Protein AF-W2TXC4-F1 (afdb_monomer)

InterPro domains:
  IPR002223 Pancreatic trypsin inhibitor Kunitz domain [PF00014] (26-77)
  IPR002223 Pancreatic trypsin inhibitor Kunitz domain [PR00759] (24-38)
  IPR002223 Pancreatic trypsin inhibitor Kunitz domain [PR00759] (52-62)
  IPR002223 Pancreatic trypsin inhibitor Kunitz domain [PR00759] (62-77)
  IPR002223 Pancreatic trypsin inhibitor Kunitz domain [PS50279] (27-77)
  IPR002223 Pancreatic trypsin inhibitor Kunitz domain [SM00131] (25-78)
  IPR020901 Proteinase inhibitor I2, Kunitz, conserved site [PS00280] (55-73)
  IPR036880 Pancreatic trypsin inhibitor Kunitz domain superfamily [G3DSA:4.10.410.10] (22-81)
  IPR036880 Pancreatic trypsin inhibitor Kunitz domain superfamily [SSF57362] (23-78)

Organism: Necator americanus (NCBI:txid51031)

Sequence (107 aa):
MKFLLFLLLGLFAGASGQGYDRSGDICNMKEDEGPCKSLQTRWRWDFNEGNCVKFNYGGCGGNKNNFETEEKCLERCTFAVTELKKGCQELLRRRFDLVQKQEKNGN

Mean predicted aligned error: 12.5 Å

pLDDT: mean 83.63, std 16.64, range [45.19, 98.62]

Solvent-accessible surface area (backbone atoms only — not comparable to full-atom values): 6345 Å² total; per-residue (Å²): 141,77,73,76,70,68,73,77,64,88,74,78,91,68,82,69,80,74,78,72,74,49,41,56,67,38,39,70,39,71,84,49,36,40,88,40,86,46,88,37,80,28,17,24,50,36,80,91,78,69,43,62,41,79,45,70,27,12,80,40,83,48,62,76,32,59,23,86,39,58,65,63,30,42,64,49,40,51,52,35,52,51,56,52,49,53,53,51,52,50,52,52,50,53,52,51,53,51,53,57,49,49,64,66,70,70,112

Radius of gyration: 22.53 Å; Cα contacts (8 Å, |Δi|>4): 123; chains: 1; bounding box: 50×46×55 Å

Foldseek 3Di:
DPVVVVVPPPPDPPPPPPPVPQLVNLLPDDWDQDDAQDFQWWWFHDPVVRAIDIDGHRPDDIGNRTHNDRVVRCVSNVVSVVVVVVVVVVVVVVVVVVVVVCVVVVD

Secondary structure (DSSP, 8-state):
--STTTTSS-------------HHHHHTSPP---S----EEEEEEETTTTEEEEEEE-SSS--SS-BSSHHHHHHHHHHHHHHHHHHHHHHHHHHHHHHHHHHHH--

Nearest PDB structures (foldseek):
  6har-assembly1_E  TM=9.757E-01  e=3.607E-07  Homo sapiens
  1zr0-assembly2_D  TM=9.977E-01  e=1.906E-06  Homo sapiens
  2ody-assembly2_F  TM=9.968E-01  e=3.181E-06  Rhipicephalus microplus
  4u32-assembly1_X  TM=9.827E-01  e=2.799E-06  Homo sapiens
  5ezd-assembly2_B  TM=9.240E-01  e=1.301E-05  Homo sapiens

Structure (mmCIF, N/CA/C/O backbone):
data_AF-W2TXC4-F1
#
_entry.id   AF-W2TXC4-F1
#
loop_
_atom_site.group_PDB
_atom_site.id
_atom_site.type_symbol
_atom_site.label_atom_id
_atom_site.label_alt_id
_atom_site.label_comp_id
_atom_site.label_asym_id
_atom_site.label_entity_id
_atom_site.label_seq_id
_atom_site.pdbx_PDB_ins_code
_atom_site.Cartn_x
_atom_site.Cartn_y
_atom_site.Cartn_z
_atom_site.occupancy
_atom_site.B_iso_or_equiv
_atom_site.auth_seq_id
_atom_site.auth_comp_id
_atom_site.auth_asym_id
_atom_site.auth_atom_id
_atom_site.pdbx_PDB_model_num
ATOM 1 N N . MET A 1 1 ? -30.538 34.390 -3.404 1.00 59.31 1 MET A N 1
ATOM 2 C CA . MET A 1 1 ? -30.656 34.759 -4.839 1.00 59.31 1 MET A CA 1
ATOM 3 C C . MET A 1 1 ? -29.403 34.429 -5.671 1.00 59.31 1 MET A C 1
ATOM 5 O O . MET A 1 1 ? -29.195 35.028 -6.714 1.00 59.31 1 MET A O 1
ATOM 9 N N . LYS A 1 2 ? -28.587 33.443 -5.261 1.00 54.62 2 LYS A N 1
ATOM 10 C CA . LYS A 1 2 ? -27.383 33.000 -5.998 1.00 54.62 2 LYS A CA 1
ATOM 11 C C . LYS A 1 2 ? -27.423 31.514 -6.392 1.00 54.62 2 LYS A C 1
ATOM 13 O O . LYS A 1 2 ? -26.459 30.997 -6.930 1.00 54.62 2 LYS A O 1
ATOM 18 N N . PHE A 1 3 ? -28.561 30.854 -6.154 1.00 55.28 3 PHE A N 1
ATOM 19 C CA . PHE A 1 3 ? -28.811 29.454 -6.517 1.00 55.28 3 PHE A CA 1
ATOM 20 C C . PHE A 1 3 ? -29.481 29.291 -7.893 1.00 55.28 3 PHE A C 1
ATOM 22 O O . PHE A 1 3 ? -29.393 28.220 -8.477 1.00 55.28 3 PHE A O 1
ATOM 29 N N . LEU A 1 4 ? -30.091 30.347 -8.452 1.00 53.78 4 LEU A N 1
ATOM 30 C CA . LEU A 1 4 ? -30.761 30.280 -9.761 1.00 53.78 4 LEU A CA 1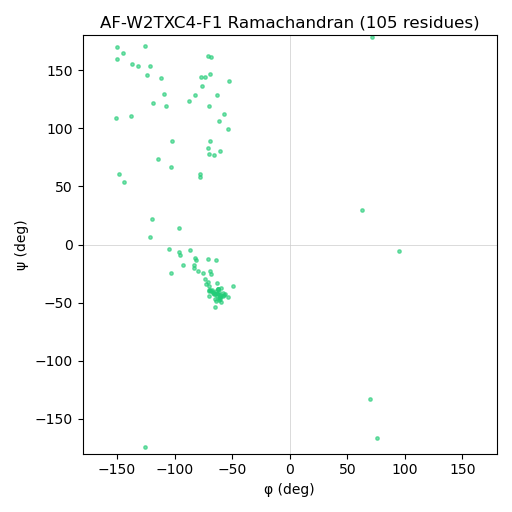
ATOM 31 C C . LEU A 1 4 ? -29.805 30.401 -10.961 1.00 53.78 4 LEU A C 1
ATOM 33 O O . LEU A 1 4 ? -30.200 30.099 -12.080 1.00 53.78 4 LEU A O 1
ATOM 37 N N . LEU A 1 5 ? -28.553 30.823 -10.746 1.00 53.97 5 LEU A N 1
ATOM 38 C CA . LEU A 1 5 ? -27.572 30.982 -11.828 1.00 53.97 5 LEU A CA 1
ATOM 39 C C . LEU A 1 5 ? -26.869 29.666 -12.205 1.00 53.97 5 LEU A C 1
ATOM 41 O O . LEU A 1 5 ? -26.303 29.564 -13.287 1.00 53.97 5 LEU A O 1
ATOM 45 N N . PHE A 1 6 ? -26.919 28.654 -11.334 1.00 56.56 6 PHE A N 1
ATOM 46 C CA . PHE A 1 6 ? -26.248 27.366 -11.547 1.00 56.56 6 PHE A CA 1
ATOM 47 C C . PHE A 1 6 ? -27.082 26.357 -12.356 1.00 56.56 6 PHE A C 1
ATOM 49 O O . PHE A 1 6 ? -26.577 25.295 -12.700 1.00 56.56 6 PHE A O 1
ATOM 56 N N . LEU A 1 7 ? -28.333 26.686 -12.700 1.00 57.12 7 LEU A N 1
ATOM 57 C CA . LEU A 1 7 ? -29.233 25.811 -13.466 1.00 57.12 7 LEU A CA 1
ATOM 58 C C . LEU A 1 7 ? -29.233 26.079 -14.984 1.00 57.12 7 LEU A C 1
ATOM 60 O O . LEU A 1 7 ? -29.808 25.295 -15.730 1.00 57.12 7 LEU A O 1
ATOM 64 N N . LEU A 1 8 ? -28.588 27.154 -15.459 1.00 63.06 8 LEU A N 1
ATOM 65 C CA . LEU A 1 8 ? -28.574 27.538 -16.884 1.00 63.06 8 LEU A CA 1
ATOM 66 C C . LEU A 1 8 ? -27.256 27.230 -17.615 1.00 63.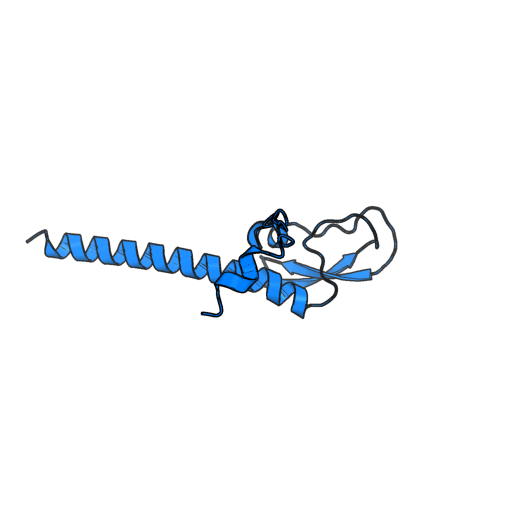06 8 LEU A C 1
ATOM 68 O O . LEU A 1 8 ? -27.180 27.388 -18.829 1.00 63.06 8 LEU A O 1
ATOM 72 N N . LEU A 1 9 ? -26.238 26.734 -16.910 1.00 64.00 9 LEU A N 1
ATOM 73 C CA . LEU A 1 9 ? -25.016 26.188 -17.507 1.00 64.00 9 LEU A CA 1
ATOM 74 C C . LEU A 1 9 ? -24.964 24.691 -17.203 1.00 64.00 9 LEU A C 1
ATOM 76 O O . LEU A 1 9 ? -24.238 24.231 -16.323 1.00 64.00 9 LEU A O 1
ATOM 80 N N . GLY A 1 10 ? -25.812 23.938 -17.902 1.00 61.34 10 GLY A N 1
ATOM 81 C CA . GLY A 1 10 ? -25.900 22.484 -17.814 1.00 61.34 10 GLY A CA 1
ATOM 82 C C . GLY A 1 10 ? -24.643 21.781 -18.325 1.00 61.34 10 GLY A C 1
ATOM 83 O O . GLY A 1 10 ? -24.658 21.229 -19.417 1.00 61.34 10 GLY A O 1
ATOM 84 N N . LEU A 1 11 ? -23.572 21.766 -17.529 1.00 65.56 11 LEU A N 1
ATOM 85 C CA . LEU A 1 11 ? -22.375 20.954 -17.766 1.00 65.56 11 LEU A CA 1
ATOM 86 C C . LEU A 1 11 ? -21.715 20.531 -16.450 1.00 65.56 11 LEU A C 1
ATOM 88 O O . LEU A 1 11 ? -20.556 20.831 -16.226 1.00 65.56 11 LEU A O 1
ATOM 92 N N . PHE A 1 12 ? -22.419 19.787 -15.599 1.00 59.75 12 PHE A N 1
ATOM 93 C CA . PHE A 1 12 ? -21.756 18.804 -14.729 1.00 59.75 12 PHE A CA 1
ATOM 94 C C . PHE A 1 12 ? -22.646 17.565 -14.560 1.00 59.75 12 PHE A C 1
ATOM 96 O O . PHE A 1 12 ? -22.919 17.112 -13.455 1.00 59.75 12 PHE A O 1
ATOM 103 N N . ALA A 1 13 ? -23.068 16.963 -15.678 1.00 56.06 13 ALA A N 1
ATOM 104 C CA . ALA A 1 13 ? -23.399 15.537 -15.705 1.00 56.06 13 ALA A CA 1
ATOM 105 C C . ALA A 1 13 ? -22.090 14.729 -15.754 1.00 56.06 13 ALA A C 1
ATOM 107 O O . ALA A 1 13 ? -21.792 14.026 -16.711 1.00 56.06 13 ALA A O 1
ATOM 108 N N . GLY A 1 14 ? -21.265 14.896 -14.723 1.00 53.75 14 GLY A N 1
ATOM 109 C CA . GLY A 1 14 ? -20.115 14.051 -14.450 1.00 53.75 14 GLY A CA 1
ATOM 110 C C . GLY A 1 14 ? -20.474 13.114 -13.313 1.00 53.75 14 GLY A C 1
ATOM 111 O O . GLY A 1 14 ? -19.916 13.235 -12.229 1.00 53.75 14 GLY A O 1
ATOM 112 N N . ALA A 1 15 ? -21.417 12.195 -13.533 1.00 53.72 15 ALA A N 1
ATOM 113 C CA . ALA A 1 15 ? -21.467 10.984 -12.726 1.00 53.72 15 ALA A CA 1
ATOM 114 C C . ALA A 1 15 ? -20.246 10.151 -13.132 1.00 53.72 15 ALA A C 1
ATOM 116 O O . ALA A 1 15 ? -20.335 9.241 -13.955 1.00 53.72 15 ALA A O 1
ATOM 117 N N . SER A 1 16 ? -19.069 10.525 -12.626 1.00 53.12 16 SER A N 1
ATOM 118 C CA . SER A 1 16 ? -17.922 9.636 -12.635 1.00 53.12 16 SER A CA 1
ATOM 119 C C . SER A 1 16 ? -18.370 8.386 -11.891 1.00 53.12 16 SER A C 1
ATOM 121 O O . SER A 1 16 ? -18.696 8.437 -10.706 1.00 53.12 16 SER A O 1
ATOM 123 N N . GLY A 1 17 ? -18.482 7.277 -12.623 1.00 50.44 17 GLY A N 1
ATOM 124 C CA . GLY A 1 17 ? -18.716 5.968 -12.043 1.00 50.44 17 GLY A CA 1
ATOM 125 C C . GLY A 1 17 ? -17.640 5.731 -10.998 1.00 50.44 17 GLY A C 1
ATOM 126 O O . GLY A 1 17 ? -16.503 5.403 -11.329 1.00 50.44 17 GLY A O 1
ATOM 127 N N . GLN A 1 18 ? -17.985 5.946 -9.731 1.00 45.19 18 GLN A N 1
ATOM 128 C CA . GLN A 1 18 ? -17.161 5.512 -8.627 1.00 45.19 18 GLN A CA 1
ATOM 129 C C . GLN A 1 18 ? -17.256 3.990 -8.629 1.00 45.19 18 GLN A C 1
ATOM 131 O O . GLN A 1 18 ? -18.115 3.397 -7.980 1.00 45.19 18 GLN A O 1
ATOM 136 N N . GLY A 1 19 ? -16.363 3.346 -9.380 1.00 48.62 19 GLY A N 1
ATOM 137 C CA . GLY A 1 19 ? -15.864 2.034 -9.005 1.00 48.62 19 GLY A CA 1
ATOM 138 C C . GLY A 1 19 ? -15.181 2.213 -7.658 1.00 48.62 19 GLY A C 1
ATOM 139 O O . GLY A 1 19 ? -13.976 2.444 -7.599 1.00 48.62 19 GLY A O 1
ATOM 140 N N . TYR A 1 20 ? -15.982 2.240 -6.593 1.00 52.16 20 TYR A N 1
ATOM 141 C CA . TYR A 1 20 ? -15.527 2.403 -5.225 1.00 52.16 20 TYR A CA 1
ATOM 142 C C . TYR A 1 20 ? -14.818 1.110 -4.852 1.00 52.16 20 TYR A C 1
ATOM 144 O O . TYR A 1 20 ? -15.410 0.178 -4.313 1.00 52.16 20 TYR A O 1
ATOM 152 N N . ASP A 1 21 ? -13.551 1.021 -5.238 1.00 59.81 21 ASP A N 1
ATOM 153 C CA . ASP A 1 21 ? -12.678 -0.037 -4.785 1.00 59.81 21 ASP A CA 1
ATOM 154 C C . ASP A 1 21 ? -12.600 0.108 -3.268 1.00 59.81 21 ASP A C 1
ATOM 156 O O . ASP A 1 21 ? -12.055 1.091 -2.748 1.00 59.81 21 ASP A O 1
ATOM 160 N N . ARG A 1 22 ? -13.262 -0.785 -2.534 1.00 67.81 22 ARG A N 1
ATOM 161 C CA . ARG A 1 22 ? -13.263 -0.716 -1.074 1.00 67.81 22 ARG A CA 1
ATOM 162 C C . ARG A 1 22 ? -11.818 -0.910 -0.650 1.00 67.81 22 ARG A C 1
ATOM 164 O O . ARG A 1 22 ? -11.183 -1.862 -1.084 1.00 67.81 22 ARG A O 1
ATOM 171 N N . SER A 1 23 ? -11.283 -0.022 0.187 1.00 65.25 23 SER A N 1
ATOM 172 C CA . SER A 1 23 ? -9.886 -0.120 0.636 1.00 65.25 23 SER A CA 1
ATOM 173 C C . SER A 1 23 ? -9.541 -1.520 1.147 1.00 65.25 23 SER A C 1
ATOM 175 O O . SER A 1 23 ? -8.457 -2.015 0.872 1.00 65.25 23 SER A O 1
ATOM 177 N N . GLY A 1 24 ? -10.493 -2.189 1.808 1.00 71.12 24 GLY A N 1
ATOM 178 C CA . GLY A 1 24 ? -10.342 -3.581 2.225 1.00 71.12 24 GLY A CA 1
ATOM 179 C C . GLY A 1 24 ? -10.017 -4.535 1.074 1.00 71.12 24 GLY A C 1
ATOM 180 O O . GLY A 1 24 ? -9.122 -5.356 1.221 1.00 71.12 24 GLY A O 1
ATOM 181 N N . ASP A 1 25 ? -10.666 -4.402 -0.082 1.00 84.50 25 ASP A N 1
ATOM 182 C CA . ASP A 1 25 ? -10.481 -5.314 -1.215 1.00 84.50 25 ASP A CA 1
ATOM 183 C C . ASP A 1 25 ? -9.089 -5.147 -1.854 1.00 84.50 25 ASP A C 1
ATOM 185 O O . ASP A 1 25 ? -8.448 -6.152 -2.151 1.00 84.50 25 ASP A O 1
ATOM 189 N N . ILE A 1 26 ? -8.571 -3.914 -1.981 1.00 93.00 26 ILE A N 1
ATOM 190 C CA . ILE A 1 26 ? -7.188 -3.668 -2.442 1.00 93.00 26 ILE A CA 1
ATOM 191 C C . ILE A 1 26 ? -6.181 -4.219 -1.445 1.00 93.00 26 ILE A C 1
ATOM 193 O O . ILE A 1 26 ? -5.284 -4.969 -1.813 1.00 93.00 26 ILE A O 1
ATOM 197 N N . CYS A 1 27 ? -6.305 -3.814 -0.184 1.00 93.50 27 CYS A N 1
ATOM 198 C CA . CYS A 1 27 ? -5.251 -4.050 0.790 1.00 93.50 27 CYS A CA 1
ATOM 199 C C . CYS A 1 27 ? -5.111 -5.540 1.114 1.00 93.50 27 CYS A C 1
ATOM 201 O O . CYS A 1 27 ? -4.005 -5.944 1.439 1.00 93.50 27 CYS A O 1
ATOM 203 N N . ASN A 1 28 ? -6.185 -6.335 0.942 1.00 91.06 28 ASN A N 1
ATOM 204 C CA . ASN A 1 28 ? -6.261 -7.804 1.069 1.00 91.06 28 ASN A CA 1
ATOM 205 C C . ASN A 1 28 ? -5.559 -8.606 -0.039 1.00 91.06 28 ASN A C 1
ATOM 207 O O . ASN A 1 28 ? -5.390 -9.818 0.116 1.00 91.06 28 ASN A O 1
ATOM 211 N N . MET A 1 29 ? -5.155 -7.982 -1.147 1.00 94.25 29 MET A N 1
ATOM 212 C CA . MET A 1 29 ? -4.485 -8.700 -2.235 1.00 94.25 29 MET A CA 1
ATOM 213 C C . MET A 1 29 ? -3.045 -9.062 -1.850 1.00 94.25 29 MET A C 1
ATOM 215 O O . MET A 1 29 ? -2.360 -8.297 -1.173 1.00 94.25 29 MET A O 1
ATOM 219 N N . LYS A 1 30 ? -2.565 -10.226 -2.297 1.00 95.81 30 LYS A N 1
ATOM 220 C CA . LYS A 1 30 ? -1.145 -10.606 -2.182 1.00 95.81 30 LYS A CA 1
ATOM 221 C C . LYS A 1 30 ? -0.270 -9.743 -3.090 1.00 95.81 30 LYS A C 1
ATOM 223 O O . LYS A 1 30 ? -0.782 -9.134 -4.022 1.00 95.81 30 LYS A O 1
ATOM 228 N N . GLU A 1 31 ? 1.035 -9.698 -2.839 1.00 96.94 31 GLU A N 1
ATOM 229 C CA . GLU A 1 31 ? 1.992 -9.162 -3.809 1.00 96.94 31 GLU A CA 1
ATOM 230 C C . GLU A 1 31 ? 1.821 -9.834 -5.174 1.00 96.94 31 GLU A C 1
ATOM 232 O O . GLU A 1 31 ? 1.614 -11.043 -5.270 1.00 96.94 31 GLU A O 1
ATOM 237 N N . ASP A 1 32 ? 1.946 -9.041 -6.232 1.00 98.25 32 ASP A N 1
ATOM 238 C CA . ASP A 1 32 ? 2.039 -9.545 -7.594 1.00 98.25 32 ASP A CA 1
ATOM 239 C C . ASP A 1 32 ? 3.117 -8.749 -8.331 1.00 98.25 32 ASP A C 1
ATOM 241 O O . ASP A 1 32 ? 2.970 -7.549 -8.587 1.00 98.25 32 ASP A O 1
ATOM 245 N N . GLU A 1 33 ? 4.231 -9.419 -8.625 1.00 98.38 33 GLU A N 1
ATOM 246 C CA . GLU A 1 33 ? 5.356 -8.823 -9.347 1.00 98.38 33 GLU A CA 1
ATOM 247 C C . GLU A 1 33 ? 4.994 -8.537 -10.813 1.00 98.38 33 GLU A C 1
ATOM 249 O O . GLU A 1 33 ? 5.603 -7.670 -11.439 1.00 98.38 33 GLU A O 1
ATOM 254 N N . GLY A 1 34 ? 3.989 -9.225 -11.359 1.00 98.06 34 GLY A N 1
ATOM 255 C CA . GLY A 1 34 ? 3.640 -9.177 -12.769 1.00 98.06 34 GLY A CA 1
ATOM 256 C C . GLY A 1 34 ? 4.656 -9.883 -13.685 1.00 98.06 34 GLY A C 1
ATOM 257 O O . GLY A 1 34 ? 5.665 -10.437 -13.242 1.00 98.06 34 GLY A O 1
ATOM 258 N N . PRO A 1 35 ? 4.393 -9.916 -15.004 1.00 98.12 35 PRO A N 1
ATOM 259 C CA . PRO A 1 35 ? 5.202 -10.691 -15.947 1.00 98.12 35 PRO A CA 1
ATOM 260 C C . PRO A 1 35 ? 6.512 -9.999 -16.357 1.00 98.12 35 PRO A C 1
ATOM 262 O O . PRO A 1 35 ? 7.448 -10.669 -16.802 1.00 98.12 35 PRO A O 1
ATOM 265 N N . CYS A 1 36 ? 6.588 -8.672 -16.236 1.00 98.50 36 CYS A N 1
ATOM 266 C CA . CYS A 1 36 ? 7.782 -7.910 -16.595 1.00 98.50 36 CYS A CA 1
ATOM 267 C C . CYS A 1 36 ? 8.940 -8.148 -15.607 1.00 98.50 36 CYS A C 1
ATOM 269 O O . CYS A 1 36 ? 8.747 -8.653 -14.506 1.00 98.50 36 CYS A O 1
ATOM 271 N N . LYS A 1 37 ? 10.172 -7.814 -16.020 1.00 97.56 37 LYS A N 1
ATOM 272 C CA . LYS A 1 37 ? 11.415 -8.114 -15.276 1.00 97.56 37 LYS A CA 1
ATOM 273 C C . LYS A 1 37 ? 12.218 -6.870 -14.880 1.00 97.56 37 LYS A C 1
ATOM 275 O O . LYS A 1 37 ? 13.422 -6.953 -14.660 1.00 97.56 37 LYS A O 1
ATOM 280 N N . SER A 1 38 ? 11.568 -5.710 -14.811 1.00 97.19 38 SER A N 1
ATOM 281 C CA . SER A 1 38 ? 12.159 -4.530 -14.173 1.00 97.19 38 SER A CA 1
ATOM 282 C C . SER A 1 38 ? 12.252 -4.770 -12.665 1.00 97.19 38 SER A C 1
ATOM 284 O O . SER A 1 38 ? 11.395 -5.440 -12.102 1.00 97.19 38 SER A O 1
ATOM 286 N N . LEU A 1 39 ? 13.271 -4.228 -12.001 1.00 96.75 39 LEU A N 1
ATOM 287 C CA . LEU A 1 39 ? 13.389 -4.301 -10.547 1.00 96.75 39 LEU A CA 1
ATOM 288 C C . LEU A 1 39 ? 12.966 -2.960 -9.946 1.00 96.75 39 LEU A C 1
ATOM 290 O O . LEU A 1 39 ? 13.788 -2.059 -9.784 1.00 96.75 39 LEU A O 1
ATOM 294 N N . GLN A 1 40 ? 11.671 -2.811 -9.663 1.00 98.25 40 GLN A N 1
ATOM 295 C CA . GLN A 1 40 ? 11.129 -1.605 -9.037 1.00 98.25 40 GLN A CA 1
ATOM 296 C C . GLN A 1 40 ? 10.742 -1.888 -7.590 1.00 98.25 40 GLN A C 1
ATOM 298 O O . GLN A 1 40 ? 9.853 -2.695 -7.332 1.00 98.25 40 GLN A O 1
ATOM 303 N N . THR A 1 41 ? 11.357 -1.182 -6.644 1.00 98.44 41 THR A N 1
ATOM 304 C CA . THR A 1 41 ? 10.929 -1.225 -5.243 1.00 98.44 41 THR A CA 1
ATOM 305 C C . THR A 1 41 ? 9.587 -0.514 -5.099 1.00 98.44 41 THR A C 1
ATOM 307 O O . THR A 1 41 ? 9.483 0.684 -5.370 1.00 98.44 41 THR A O 1
ATOM 310 N N . ARG A 1 42 ? 8.566 -1.245 -4.658 1.00 98.56 42 ARG A N 1
ATOM 311 C CA . ARG A 1 42 ? 7.219 -0.736 -4.369 1.00 98.56 42 ARG A CA 1
ATOM 312 C C . ARG A 1 42 ? 6.811 -1.107 -2.952 1.00 98.56 42 ARG A C 1
ATOM 314 O O . ARG A 1 42 ? 7.495 -1.881 -2.290 1.00 98.56 42 ARG A O 1
ATOM 321 N N . TRP A 1 43 ? 5.701 -0.548 -2.495 1.00 98.62 43 TRP A N 1
ATOM 322 C CA . TRP A 1 43 ? 5.116 -0.805 -1.186 1.00 98.62 43 TRP A CA 1
ATOM 323 C C . TRP A 1 43 ? 3.796 -1.550 -1.331 1.00 98.62 43 TRP A C 1
ATOM 325 O O . TRP A 1 43 ? 3.028 -1.274 -2.250 1.00 98.62 43 TRP A O 1
ATOM 335 N N . ARG A 1 44 ? 3.519 -2.470 -0.413 1.00 97.56 44 ARG A N 1
ATOM 336 C CA . ARG A 1 44 ? 2.239 -3.173 -0.294 1.00 97.56 44 ARG A CA 1
ATOM 337 C C . ARG A 1 44 ? 1.824 -3.263 1.164 1.00 97.56 44 ARG A C 1
ATOM 339 O O . ARG A 1 44 ? 2.683 -3.264 2.037 1.00 97.56 44 ARG A O 1
ATOM 346 N N . TRP A 1 45 ? 0.537 -3.397 1.435 1.00 96.88 45 TRP A N 1
ATOM 347 C CA . TRP A 1 45 ? 0.049 -3.703 2.774 1.00 96.88 45 TRP A CA 1
ATOM 348 C C . TRP A 1 45 ? 0.270 -5.183 3.110 1.00 96.88 45 TRP A C 1
ATOM 350 O O . TRP A 1 45 ? 0.011 -6.056 2.278 1.00 96.88 45 TRP A O 1
ATOM 360 N N . ASP A 1 46 ? 0.734 -5.465 4.325 1.00 95.31 46 ASP A N 1
ATOM 361 C CA . ASP A 1 46 ? 0.836 -6.804 4.900 1.00 95.31 46 ASP A CA 1
ATOM 362 C C . ASP A 1 46 ? -0.031 -6.900 6.163 1.00 95.31 46 ASP A C 1
ATOM 364 O O . ASP A 1 46 ? 0.163 -6.151 7.119 1.00 95.31 46 ASP A O 1
ATOM 368 N N . PHE A 1 47 ? -0.992 -7.828 6.198 1.00 88.81 47 PHE A N 1
ATOM 369 C CA . PHE A 1 47 ? -1.838 -8.018 7.388 1.00 88.81 47 PHE A CA 1
ATOM 370 C C . PHE A 1 47 ? -1.126 -8.69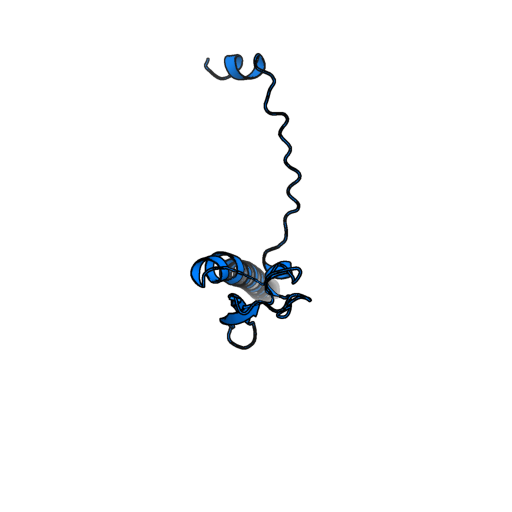1 8.544 1.00 88.81 47 PHE A C 1
ATOM 372 O O . PHE A 1 47 ? -1.515 -8.457 9.685 1.00 88.81 47 PHE A O 1
ATOM 379 N N . ASN A 1 48 ? -0.139 -9.539 8.261 1.00 90.25 48 ASN A N 1
ATOM 380 C CA . ASN A 1 48 ? 0.590 -10.242 9.306 1.00 90.25 48 ASN A CA 1
ATOM 381 C C . ASN A 1 48 ? 1.469 -9.255 10.071 1.00 90.25 48 ASN A C 1
ATOM 383 O O . ASN A 1 48 ? 1.549 -9.325 11.293 1.00 90.25 48 ASN A O 1
ATOM 387 N N . GLU A 1 49 ? 2.075 -8.308 9.354 1.00 92.25 49 GLU A N 1
ATOM 388 C CA . GLU A 1 49 ? 2.843 -7.224 9.973 1.00 92.25 49 GLU A CA 1
ATOM 389 C C . GLU A 1 49 ? 1.955 -6.059 10.428 1.00 92.25 49 GLU A C 1
ATOM 391 O O . GLU A 1 49 ? 2.355 -5.259 11.272 1.00 92.25 49 GLU A O 1
ATOM 396 N N . GLY A 1 50 ? 0.742 -5.952 9.880 1.00 91.12 50 GLY A N 1
ATOM 397 C CA . GLY A 1 50 ? -0.152 -4.823 10.117 1.00 91.12 50 GLY A CA 1
ATOM 398 C C . GLY A 1 50 ? 0.436 -3.501 9.622 1.00 91.12 50 GLY A C 1
ATOM 399 O O . GLY A 1 50 ? 0.158 -2.459 10.218 1.00 91.12 50 GLY A O 1
ATOM 400 N N . ASN A 1 51 ? 1.274 -3.550 8.583 1.00 95.12 51 ASN A N 1
ATOM 401 C CA . ASN A 1 51 ? 2.021 -2.404 8.082 1.00 95.12 51 ASN A CA 1
ATOM 402 C C . ASN A 1 51 ? 2.295 -2.505 6.571 1.00 95.12 51 ASN A C 1
ATOM 404 O O . ASN A 1 51 ? 2.067 -3.540 5.945 1.00 95.12 51 ASN A O 1
ATOM 408 N N . CYS A 1 52 ? 2.785 -1.417 5.980 1.00 97.38 52 CYS A N 1
ATOM 409 C CA . CYS A 1 52 ? 3.266 -1.398 4.607 1.00 97.38 52 CYS A CA 1
ATOM 410 C C . CYS A 1 52 ? 4.707 -1.907 4.520 1.00 97.38 52 CYS A C 1
ATOM 412 O O . CYS A 1 52 ? 5.593 -1.408 5.206 1.00 97.38 52 CYS A O 1
ATOM 414 N N . VAL A 1 53 ? 4.950 -2.865 3.629 1.00 98.25 53 VAL A N 1
ATOM 415 C CA . VAL A 1 53 ? 6.259 -3.491 3.411 1.00 98.25 53 VAL A CA 1
ATOM 416 C C . VAL A 1 53 ? 6.717 -3.308 1.972 1.00 98.25 53 VAL A C 1
ATOM 418 O O . VAL A 1 53 ? 5.903 -3.158 1.056 1.00 98.25 53 VAL A O 1
ATOM 421 N N . LYS A 1 54 ? 8.035 -3.324 1.758 1.00 98.50 54 LYS A N 1
ATOM 422 C CA . LYS A 1 54 ? 8.618 -3.251 0.414 1.00 98.50 54 LYS A CA 1
ATOM 423 C C . LYS A 1 54 ? 8.514 -4.596 -0.302 1.00 98.50 54 LYS A C 1
ATOM 425 O O . LYS A 1 54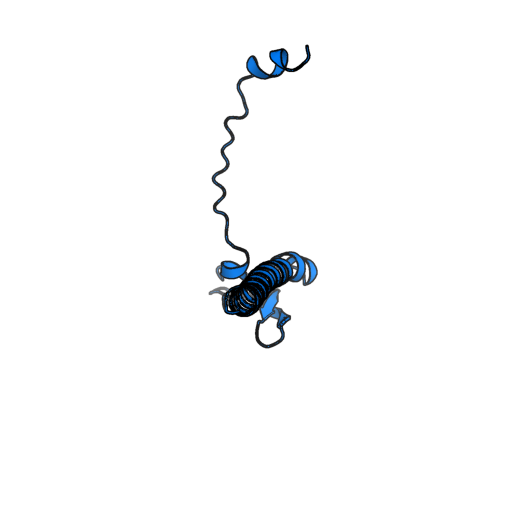 ? 8.718 -5.638 0.311 1.00 98.50 54 LYS A O 1
ATOM 430 N N . PHE A 1 55 ? 8.289 -4.562 -1.610 1.00 98.31 55 PHE A N 1
ATOM 431 C CA . PHE A 1 55 ? 8.395 -5.728 -2.486 1.00 98.31 55 PHE A CA 1
ATOM 432 C C . PHE A 1 55 ? 8.931 -5.334 -3.869 1.00 98.31 55 PHE A C 1
ATOM 434 O O . PHE A 1 55 ? 8.963 -4.150 -4.226 1.00 98.31 55 PHE A O 1
ATOM 441 N N . ASN A 1 56 ? 9.362 -6.332 -4.640 1.00 98.50 56 ASN A N 1
ATOM 442 C CA . ASN A 1 56 ? 9.851 -6.141 -6.000 1.00 98.50 56 ASN A CA 1
ATOM 443 C C . ASN A 1 56 ? 8.687 -6.190 -6.988 1.00 98.50 56 ASN A C 1
ATOM 445 O O . ASN A 1 56 ? 7.963 -7.175 -7.060 1.00 98.50 56 ASN A O 1
ATOM 449 N N . TYR A 1 57 ? 8.526 -5.140 -7.782 1.00 98.62 57 TYR A N 1
ATOM 450 C CA . TYR A 1 57 ? 7.555 -5.088 -8.862 1.00 98.62 57 TYR A CA 1
ATOM 451 C C . TYR A 1 57 ? 8.260 -5.128 -10.216 1.00 98.62 57 TYR A C 1
ATOM 453 O O . TYR A 1 57 ? 9.150 -4.320 -10.490 1.00 98.62 57 TYR A O 1
ATOM 461 N N . GLY A 1 58 ? 7.793 -6.028 -11.080 1.00 98.44 58 GLY A N 1
ATOM 462 C CA . GLY A 1 58 ? 8.299 -6.284 -12.424 1.00 98.44 58 GLY A CA 1
ATOM 463 C C . GLY A 1 58 ? 8.141 -5.117 -13.397 1.00 98.44 58 GLY A C 1
ATOM 464 O O . GLY A 1 58 ? 8.741 -5.125 -14.473 1.00 98.44 58 GLY A O 1
ATOM 465 N N . GLY A 1 59 ? 7.347 -4.102 -13.045 1.00 97.88 59 GLY A N 1
ATOM 466 C CA . GLY A 1 59 ? 7.153 -2.881 -13.830 1.00 97.88 59 GLY A CA 1
ATOM 467 C C . GLY A 1 59 ? 5.940 -2.894 -14.764 1.00 97.88 59 GLY A C 1
ATOM 468 O O . GLY A 1 59 ? 5.634 -1.862 -15.355 1.00 97.88 59 GLY A O 1
ATOM 469 N N . CYS A 1 60 ? 5.225 -4.014 -14.883 1.00 97.94 60 CYS A N 1
ATOM 470 C CA . CYS A 1 60 ? 3.948 -4.086 -15.595 1.00 97.94 60 CYS A CA 1
ATOM 471 C C . CYS A 1 60 ? 3.031 -5.165 -15.003 1.00 97.94 60 CYS A C 1
ATOM 473 O O . CYS A 1 60 ? 3.512 -6.104 -14.371 1.00 97.94 60 CYS A O 1
ATOM 475 N N . GLY A 1 61 ? 1.725 -5.065 -15.268 1.00 97.31 61 GLY A N 1
ATOM 476 C CA . GLY A 1 61 ? 0.731 -5.991 -14.724 1.00 97.31 61 GLY A CA 1
ATOM 477 C C . GLY A 1 61 ? 0.551 -5.795 -13.220 1.00 97.31 61 GLY A C 1
ATOM 478 O O . GLY A 1 61 ? 0.422 -4.662 -12.759 1.00 97.31 61 GLY A O 1
ATOM 479 N N . GLY A 1 62 ? 0.549 -6.895 -12.470 1.00 96.81 62 GLY A N 1
ATOM 480 C CA . GLY A 1 62 ? 0.361 -6.857 -11.028 1.00 96.81 62 GLY A CA 1
ATOM 481 C C . GLY A 1 62 ? -1.090 -6.606 -10.617 1.00 96.81 62 GLY A C 1
ATOM 482 O O . GLY A 1 62 ? -2.023 -6.642 -11.425 1.00 96.81 62 GLY A O 1
ATOM 483 N N . ASN A 1 63 ? -1.268 -6.283 -9.339 1.00 97.56 63 ASN A N 1
ATOM 484 C CA . ASN A 1 63 ? -2.548 -5.865 -8.780 1.00 97.56 63 ASN A CA 1
ATOM 485 C C . ASN A 1 63 ? -2.434 -4.512 -8.059 1.00 97.56 63 ASN A C 1
ATOM 487 O O . ASN A 1 63 ? -1.411 -3.830 -8.121 1.00 97.56 63 ASN A O 1
ATOM 491 N N . LYS A 1 64 ? -3.522 -4.093 -7.406 1.00 96.94 64 LYS A N 1
ATOM 492 C CA . LYS A 1 64 ? -3.637 -2.756 -6.817 1.00 96.94 64 LYS A CA 1
ATOM 493 C C . LYS A 1 64 ? -2.982 -2.605 -5.442 1.00 96.94 64 LYS A C 1
ATOM 495 O O . LYS A 1 64 ? -2.838 -1.469 -4.996 1.00 96.94 64 LYS A O 1
ATOM 500 N N . ASN A 1 65 ? -2.582 -3.688 -4.770 1.00 97.19 65 ASN A N 1
ATOM 501 C CA . ASN A 1 65 ? -1.781 -3.616 -3.543 1.00 97.19 65 ASN A CA 1
ATOM 502 C C . ASN A 1 65 ? -0.310 -3.325 -3.891 1.00 97.19 65 ASN A C 1
ATOM 504 O O . ASN A 1 65 ? 0.590 -4.124 -3.642 1.00 97.19 65 ASN A O 1
ATOM 508 N N . ASN A 1 66 ? -0.092 -2.200 -4.570 1.00 98.06 66 ASN A N 1
ATOM 509 C CA . ASN A 1 66 ? 1.179 -1.778 -5.137 1.00 98.06 66 ASN A CA 1
ATOM 510 C C . ASN A 1 66 ? 1.214 -0.249 -5.164 1.00 98.06 66 ASN A C 1
ATOM 512 O O . ASN A 1 66 ? 0.523 0.395 -5.955 1.00 98.06 66 ASN A O 1
ATOM 516 N N . PHE A 1 67 ? 2.031 0.329 -4.295 1.00 98.00 67 PHE A N 1
ATOM 517 C CA . PHE A 1 67 ? 2.129 1.763 -4.079 1.00 98.00 67 PHE A CA 1
ATOM 518 C C . PHE A 1 67 ? 3.568 2.233 -4.285 1.00 98.00 67 PHE A C 1
ATOM 520 O O . PHE A 1 67 ? 4.531 1.532 -3.979 1.00 98.00 67 PHE A O 1
ATOM 527 N N . GLU A 1 68 ? 3.730 3.444 -4.807 1.00 98.06 68 GLU A N 1
ATOM 528 C CA . GLU A 1 68 ? 5.054 4.037 -5.043 1.00 98.06 68 GLU A CA 1
ATOM 529 C C . GLU A 1 68 ? 5.765 4.416 -3.741 1.00 98.06 68 GLU A C 1
ATOM 531 O O . GLU A 1 68 ? 6.989 4.358 -3.660 1.00 98.06 68 GLU A O 1
ATOM 536 N N . THR A 1 69 ? 5.000 4.798 -2.720 1.00 98.38 69 THR A N 1
ATOM 537 C CA . THR A 1 69 ? 5.518 5.257 -1.432 1.00 98.38 69 THR A CA 1
ATOM 538 C C . THR A 1 69 ? 4.805 4.555 -0.285 1.00 98.38 69 THR A C 1
ATOM 540 O O . THR A 1 69 ? 3.647 4.145 -0.411 1.00 98.38 69 THR A O 1
ATOM 543 N N . GLU A 1 70 ? 5.499 4.447 0.846 1.00 97.69 70 GLU A N 1
ATOM 544 C CA . GLU A 1 70 ? 4.941 3.923 2.093 1.00 97.69 70 GLU A CA 1
ATOM 545 C C . GLU A 1 70 ? 3.718 4.732 2.524 1.00 97.69 70 GLU A C 1
ATOM 547 O O . GLU A 1 70 ? 2.681 4.164 2.840 1.00 97.69 70 GLU A O 1
ATOM 552 N N . GLU A 1 71 ? 3.801 6.061 2.437 1.00 96.69 71 GLU A N 1
ATOM 553 C CA . GLU A 1 71 ? 2.727 6.966 2.843 1.00 96.69 71 GLU A CA 1
ATOM 554 C C . GLU A 1 71 ? 1.431 6.739 2.055 1.00 96.69 71 GLU A C 1
ATOM 556 O O . GLU A 1 71 ? 0.371 6.612 2.662 1.00 96.69 71 GLU A O 1
ATOM 561 N N . LYS A 1 72 ? 1.506 6.562 0.726 1.00 95.75 72 LYS A N 1
ATOM 562 C CA . LYS A 1 72 ? 0.329 6.227 -0.099 1.00 95.75 72 LYS A CA 1
ATOM 563 C C . LYS A 1 72 ? -0.279 4.878 0.295 1.00 95.75 72 LYS A C 1
ATOM 565 O O . LYS A 1 72 ? -1.499 4.721 0.295 1.00 95.75 72 LYS A O 1
ATOM 570 N N . CYS A 1 73 ? 0.565 3.899 0.618 1.00 96.56 73 CYS A N 1
ATOM 571 C CA . CYS A 1 73 ? 0.113 2.597 1.096 1.00 96.56 73 CYS A CA 1
ATOM 572 C C . CYS A 1 73 ? -0.596 2.724 2.456 1.00 96.56 73 CYS A C 1
ATOM 574 O O . CYS A 1 73 ? -1.703 2.209 2.630 1.00 96.56 73 CYS A O 1
ATOM 576 N N . LEU A 1 74 ? 0.001 3.459 3.398 1.00 94.06 74 LEU A N 1
ATOM 577 C CA . LEU A 1 74 ? -0.546 3.669 4.735 1.00 94.06 74 LEU A CA 1
ATOM 578 C C . LEU A 1 74 ? -1.866 4.430 4.680 1.00 94.06 74 LEU A C 1
ATOM 580 O O . LEU A 1 74 ? -2.846 3.972 5.266 1.00 94.06 74 LEU A O 1
ATOM 584 N N . GLU A 1 75 ? -1.927 5.539 3.946 1.00 91.25 75 GLU A N 1
ATOM 585 C CA . GLU A 1 75 ? -3.147 6.327 3.752 1.00 91.25 75 GLU A CA 1
ATOM 586 C C . GLU A 1 75 ? -4.288 5.442 3.236 1.00 91.25 75 GLU A C 1
ATOM 588 O O . GLU A 1 75 ? -5.405 5.458 3.761 1.00 91.25 75 GLU A O 1
ATOM 593 N N . ARG A 1 76 ? -3.988 4.591 2.249 1.00 90.81 76 ARG A N 1
ATOM 594 C CA . ARG A 1 76 ? -4.978 3.709 1.641 1.00 90.81 76 ARG A CA 1
ATOM 595 C C . ARG A 1 76 ? -5.441 2.592 2.578 1.00 90.81 76 ARG A C 1
ATOM 597 O O . ARG A 1 76 ? -6.642 2.310 2.632 1.00 90.81 76 ARG A O 1
ATOM 604 N N . CYS A 1 77 ? -4.513 1.940 3.277 1.00 92.00 77 CYS A N 1
ATOM 605 C CA . CYS A 1 77 ? -4.764 0.654 3.929 1.00 92.00 77 CYS A CA 1
ATOM 606 C C . CYS A 1 77 ? -4.963 0.723 5.444 1.00 92.00 77 CYS A C 1
ATOM 608 O O . CYS A 1 77 ? -5.694 -0.100 5.997 1.00 92.00 77 CYS A O 1
ATOM 610 N N . THR A 1 78 ? -4.440 1.744 6.120 1.00 86.75 78 THR A N 1
ATOM 611 C CA . THR A 1 78 ? -4.714 1.941 7.554 1.00 86.75 78 THR A CA 1
ATOM 612 C C . THR A 1 78 ? -6.136 2.439 7.797 1.00 86.75 78 THR A C 1
ATOM 614 O O . THR A 1 78 ? -6.766 2.020 8.770 1.00 86.75 78 THR A O 1
ATOM 617 N N . PHE A 1 79 ? -6.686 3.252 6.883 1.00 73.56 79 PHE A N 1
ATOM 618 C CA . PHE A 1 79 ? -8.074 3.717 6.958 1.00 73.56 79 PHE A CA 1
ATOM 619 C C . PHE A 1 79 ? -9.075 2.555 6.873 1.00 73.56 79 PHE A C 1
ATOM 621 O O . PHE A 1 79 ? -10.067 2.511 7.597 1.00 73.56 79 PHE A O 1
ATOM 628 N N . ALA A 1 80 ? -8.783 1.551 6.038 1.00 61.97 80 ALA A N 1
ATOM 629 C CA . ALA A 1 80 ? -9.595 0.337 5.946 1.00 61.97 80 ALA A CA 1
ATOM 630 C C . ALA A 1 80 ? -9.687 -0.380 7.301 1.00 61.97 80 ALA A C 1
ATOM 632 O O . ALA A 1 80 ? -10.762 -0.798 7.731 1.00 61.97 80 ALA A O 1
ATOM 633 N N . VAL A 1 81 ? -8.551 -0.491 7.992 1.00 65.94 81 VAL A N 1
ATOM 634 C CA . VAL A 1 81 ? -8.460 -1.145 9.298 1.00 65.94 81 VAL A CA 1
ATOM 635 C C . VAL A 1 81 ? -9.158 -0.321 10.378 1.00 65.94 81 VAL A C 1
ATOM 637 O O . VAL A 1 81 ? -9.829 -0.899 11.232 1.00 65.94 81 VAL A O 1
ATOM 640 N N . THR A 1 82 ? -9.046 1.008 10.370 1.00 72.38 82 THR A N 1
ATOM 641 C CA . THR A 1 82 ? -9.739 1.853 11.354 1.00 72.38 82 THR A CA 1
ATOM 642 C C . THR A 1 82 ? -11.251 1.846 11.166 1.00 72.38 82 THR A C 1
ATOM 644 O O . THR A 1 82 ? -11.959 1.728 12.165 1.00 72.38 82 THR A O 1
ATOM 647 N N . GLU A 1 83 ? -11.768 1.877 9.938 1.00 70.56 83 GLU A N 1
ATOM 648 C CA . GLU A 1 83 ? -13.216 1.773 9.700 1.00 70.56 83 GLU A CA 1
ATOM 649 C C . GLU A 1 83 ? -13.769 0.386 10.069 1.00 70.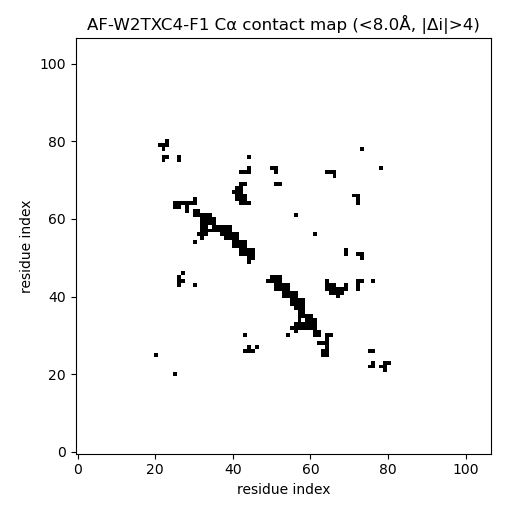56 83 GLU A C 1
ATOM 651 O O . GLU A 1 83 ? -14.814 0.285 10.717 1.00 70.56 83 GLU A O 1
ATOM 656 N N . LEU A 1 84 ? -13.027 -0.692 9.785 1.00 69.06 84 LEU A N 1
ATOM 657 C CA . LEU A 1 84 ? -13.380 -2.034 10.264 1.00 69.06 84 LEU A CA 1
ATOM 658 C C . LEU A 1 84 ? -13.367 -2.122 11.801 1.00 69.06 84 LEU A C 1
ATOM 660 O O . LEU A 1 84 ? -14.281 -2.697 12.399 1.00 69.06 84 LEU A O 1
ATOM 664 N N . LYS A 1 85 ? -12.366 -1.525 12.462 1.00 74.69 85 LYS A N 1
ATOM 665 C CA . LYS A 1 85 ? -12.276 -1.495 13.932 1.00 74.69 85 LYS A CA 1
ATOM 666 C C . LYS A 1 85 ? -13.443 -0.735 14.560 1.00 74.69 85 LYS A C 1
ATOM 668 O O . LYS A 1 85 ? -14.040 -1.252 15.503 1.00 74.69 85 LYS A O 1
ATOM 673 N N . LYS A 1 86 ? -13.813 0.431 14.020 1.00 80.50 86 LYS A N 1
ATOM 674 C CA . LYS A 1 86 ? -14.979 1.205 14.482 1.00 80.50 86 LYS A CA 1
ATOM 675 C C . LYS A 1 86 ? -16.269 0.396 14.359 1.00 80.50 86 LYS A C 1
ATOM 677 O O . LYS A 1 86 ? -17.051 0.349 15.305 1.00 80.50 86 LYS A O 1
ATOM 682 N N . GLY A 1 87 ? -16.462 -0.294 13.232 1.00 80.31 87 GLY A N 1
ATOM 683 C CA . GLY A 1 87 ? -17.628 -1.155 13.020 1.00 80.31 87 GLY A CA 1
ATOM 684 C C . GLY A 1 87 ? -17.720 -2.293 14.041 1.00 80.31 87 GLY A C 1
ATOM 685 O O . GLY A 1 87 ? -18.778 -2.520 14.627 1.00 80.31 87 GLY A O 1
ATOM 686 N N . CYS A 1 88 ? -16.607 -2.976 14.317 1.00 83.06 88 CYS A N 1
ATOM 687 C CA . CYS A 1 88 ? -16.568 -4.031 15.332 1.00 83.06 88 CYS A CA 1
ATOM 688 C C . CYS A 1 88 ? 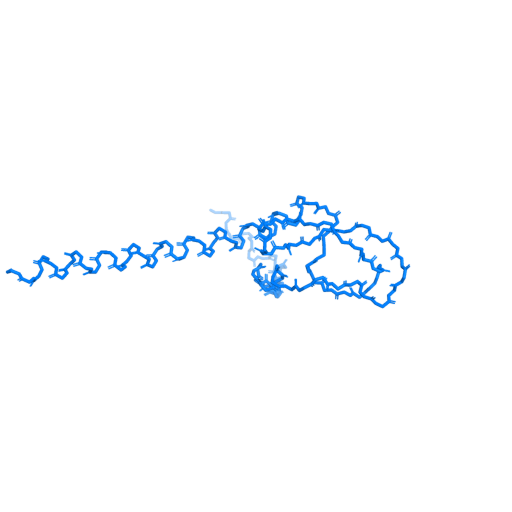-16.827 -3.485 1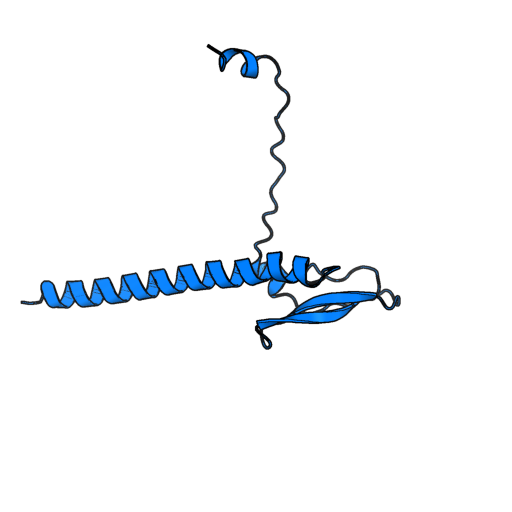6.748 1.00 83.06 88 CYS A C 1
ATOM 690 O O . CYS A 1 88 ? -17.605 -4.066 17.504 1.00 83.06 88 CYS A O 1
ATOM 692 N N . GLN A 1 89 ? -16.235 -2.340 17.098 1.00 90.88 89 GLN A N 1
ATOM 693 C CA . GLN A 1 89 ? -16.455 -1.689 18.392 1.00 90.88 89 GLN A CA 1
ATOM 694 C C . GLN A 1 89 ? -17.916 -1.284 18.597 1.00 90.88 89 GLN A C 1
ATOM 696 O O . GLN A 1 89 ? -18.460 -1.495 19.678 1.00 90.88 89 GLN A O 1
ATOM 701 N N . GLU A 1 90 ? -18.573 -0.771 17.559 1.00 92.81 90 GLU A N 1
ATOM 702 C CA . GLU A 1 90 ? -19.996 -0.444 17.605 1.00 92.81 90 GLU A CA 1
ATOM 703 C C . GLU A 1 90 ? -20.858 -1.699 17.822 1.00 92.81 90 GLU A C 1
ATOM 705 O O . GLU A 1 90 ? -21.772 -1.691 18.644 1.00 92.81 90 GLU A O 1
ATOM 710 N N . LEU A 1 91 ? -20.542 -2.816 17.158 1.00 87.62 91 LEU A N 1
ATOM 711 C CA . LEU A 1 91 ? -21.243 -4.086 17.382 1.00 87.62 91 LEU A CA 1
ATOM 712 C C . LEU A 1 91 ? -21.047 -4.622 18.807 1.00 87.62 91 LEU A C 1
ATOM 714 O O . LEU A 1 91 ? -22.000 -5.117 19.413 1.00 87.62 91 LEU A O 1
ATOM 718 N N . LEU A 1 92 ? -19.836 -4.513 19.356 1.00 88.88 92 LEU A N 1
ATOM 719 C CA . LEU A 1 92 ? -19.547 -4.908 20.736 1.00 88.88 92 LEU A CA 1
ATOM 720 C C . LEU A 1 92 ? -20.287 -4.024 21.741 1.00 88.88 92 LEU A C 1
ATOM 722 O O . LEU A 1 92 ? -20.880 -4.545 22.685 1.00 88.88 92 LEU A O 1
ATOM 726 N N . ARG A 1 93 ? -20.320 -2.710 21.505 1.00 93.44 93 ARG A N 1
ATOM 727 C CA . ARG A 1 93 ? -21.086 -1.764 22.318 1.00 93.44 93 ARG A CA 1
ATOM 728 C C . ARG A 1 93 ? -22.574 -2.105 22.305 1.00 93.44 93 ARG A C 1
ATOM 730 O O . ARG A 1 93 ? -23.162 -2.276 23.366 1.00 93.44 93 ARG A O 1
ATOM 737 N N . ARG A 1 94 ? -23.156 -2.320 21.121 1.00 94.62 94 ARG A N 1
ATOM 738 C CA . ARG A 1 94 ? -24.561 -2.741 20.981 1.00 94.62 94 ARG A CA 1
ATOM 739 C C . ARG A 1 94 ? -24.849 -4.040 21.718 1.00 94.62 94 ARG A C 1
ATOM 741 O O . ARG A 1 94 ? -25.883 -4.158 22.365 1.00 94.62 94 ARG A O 1
ATOM 748 N N . ARG A 1 95 ? -23.944 -5.020 21.635 1.00 94.81 95 ARG A N 1
ATOM 749 C CA . ARG A 1 95 ? -24.080 -6.279 22.376 1.00 94.81 95 ARG A CA 1
ATOM 750 C C . ARG A 1 95 ? -24.108 -6.031 23.884 1.00 94.81 95 ARG A C 1
ATOM 752 O O . ARG A 1 95 ? -24.975 -6.580 24.553 1.00 94.81 95 ARG A O 1
ATOM 759 N N . PHE A 1 96 ? -23.194 -5.215 24.402 1.00 95.19 96 PHE A N 1
ATOM 760 C CA . PHE A 1 96 ? -23.149 -4.874 25.823 1.00 95.19 96 PHE A CA 1
ATOM 761 C C . PHE A 1 96 ? -24.431 -4.159 26.278 1.00 95.19 96 PHE A C 1
ATOM 763 O O . PHE A 1 96 ? -25.040 -4.565 27.266 1.00 95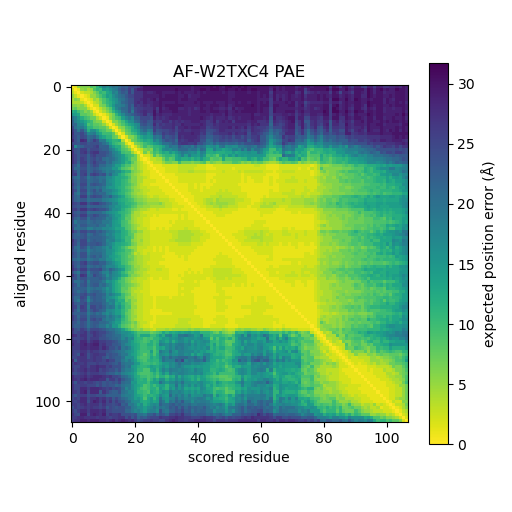.19 96 PHE A O 1
ATOM 770 N N . ASP A 1 97 ? -24.906 -3.178 25.507 1.00 95.38 97 ASP A N 1
ATOM 771 C CA . ASP A 1 97 ? -26.146 -2.446 25.795 1.00 95.38 97 ASP A CA 1
ATOM 772 C C . ASP A 1 97 ? -27.376 -3.377 25.838 1.00 95.38 97 ASP A C 1
ATOM 774 O O . ASP A 1 97 ? -28.264 -3.204 26.676 1.00 95.38 97 ASP A O 1
ATOM 778 N N . LEU A 1 98 ? -27.428 -4.396 24.970 1.00 93.12 98 LEU A N 1
ATOM 779 C CA . LEU A 1 98 ? -28.497 -5.402 24.971 1.00 93.12 98 LEU A CA 1
ATOM 780 C C . LEU A 1 98 ? -28.477 -6.279 26.228 1.00 93.12 98 LEU A C 1
ATOM 782 O O .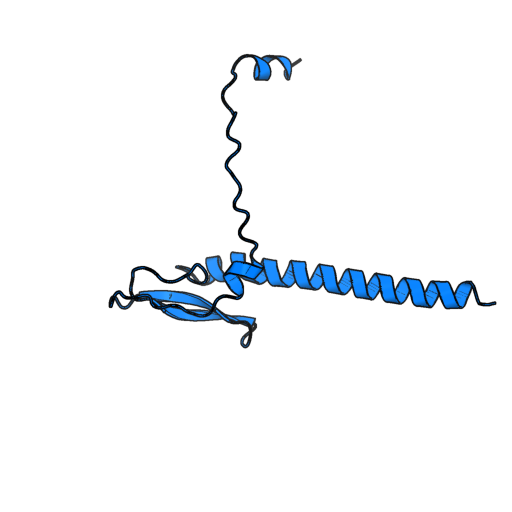 LEU A 1 98 ? -29.542 -6.528 26.791 1.00 93.12 98 LEU A O 1
ATOM 786 N N . VAL A 1 99 ? -27.296 -6.704 26.687 1.00 92.06 99 VAL A N 1
ATOM 787 C CA . VAL A 1 99 ? -27.145 -7.472 27.938 1.00 92.06 99 VAL A CA 1
ATOM 788 C C . VAL A 1 99 ? -27.632 -6.639 29.125 1.00 92.06 99 VAL A C 1
ATOM 790 O O . VAL A 1 99 ? -28.472 -7.086 29.900 1.00 92.06 99 VAL A O 1
ATOM 793 N N . GLN A 1 100 ? -27.205 -5.379 29.206 1.00 93.38 100 GLN A N 1
ATOM 794 C CA . GLN A 1 100 ? -27.624 -4.464 30.272 1.00 93.38 100 GLN A CA 1
ATOM 795 C C . GLN A 1 100 ? -29.134 -4.177 30.250 1.00 93.38 100 GLN A C 1
ATOM 797 O O . GLN A 1 100 ? -29.766 -3.994 31.291 1.00 93.38 100 GLN A O 1
ATOM 802 N N . LYS A 1 101 ? -29.751 -4.151 29.063 1.00 89.81 101 LYS A N 1
ATOM 803 C CA . LYS A 1 101 ? -31.204 -3.995 28.926 1.00 89.81 101 LYS A CA 1
ATOM 804 C C . LYS A 1 101 ? -31.965 -5.233 29.406 1.00 89.81 101 LYS A C 1
ATOM 806 O O . LYS A 1 101 ? -33.048 -5.091 29.964 1.00 89.81 101 LYS A O 1
ATOM 811 N N . GLN A 1 102 ? -31.417 -6.427 29.196 1.00 89.25 102 GLN A N 1
ATOM 812 C CA . GLN A 1 102 ? -32.015 -7.672 29.679 1.00 89.25 102 GLN A CA 1
ATOM 813 C C . GLN A 1 102 ? -31.994 -7.744 31.209 1.00 89.25 102 GLN A C 1
ATOM 815 O O . GLN A 1 102 ? -33.007 -8.099 31.801 1.00 89.25 102 GLN A O 1
ATOM 820 N N . GLU A 1 103 ? -30.905 -7.312 31.847 1.00 85.50 103 GLU A N 1
ATOM 821 C CA . GLU A 1 103 ? -30.798 -7.242 33.313 1.00 85.50 103 GLU A CA 1
ATOM 822 C C . GLU A 1 103 ? -31.815 -6.267 33.929 1.00 85.50 103 GLU A C 1
ATOM 824 O O . GLU A 1 103 ? -32.411 -6.562 34.960 1.00 85.50 103 GLU A O 1
ATOM 829 N N . LYS A 1 104 ? -32.079 -5.129 33.271 1.00 81.19 104 LYS A N 1
ATOM 830 C CA . LYS A 1 104 ? -33.067 -4.138 33.740 1.00 81.19 104 LYS A CA 1
ATOM 831 C C . LYS A 1 104 ? -34.525 -4.540 33.515 1.00 81.19 104 LYS A C 1
ATOM 833 O O . LYS A 1 104 ? -35.392 -4.033 34.215 1.00 81.19 104 LYS A O 1
ATOM 838 N N . ASN A 1 105 ? -34.794 -5.407 32.540 1.00 77.75 105 ASN A N 1
ATOM 839 C CA . ASN A 1 105 ? -36.144 -5.879 32.212 1.00 77.75 105 ASN A CA 1
ATOM 840 C C . ASN A 1 105 ? -36.484 -7.229 32.871 1.00 77.75 105 ASN A C 1
ATOM 842 O O . ASN A 1 105 ? -37.602 -7.713 32.712 1.00 77.75 105 ASN A O 1
ATOM 846 N N . GLY A 1 106 ? -35.511 -7.859 33.535 1.00 66.94 106 GLY A N 1
ATOM 847 C CA . GLY A 1 106 ? -35.638 -9.156 34.198 1.00 66.94 106 GLY A CA 1
ATOM 848 C C . GLY A 1 106 ? -35.936 -9.087 35.699 1.00 66.94 106 GLY A C 1
ATOM 849 O O . GLY A 1 106 ? -35.775 -10.106 36.365 1.00 66.94 106 GLY A O 1
ATOM 850 N N . ASN A 1 107 ? -36.338 -7.924 36.225 1.00 55.53 107 ASN A N 1
ATOM 851 C CA . ASN A 1 107 ? -36.788 -7.739 37.608 1.00 55.53 107 ASN A CA 1
ATOM 852 C C . ASN A 1 107 ? -38.166 -7.074 37.639 1.00 55.53 107 ASN A C 1
ATOM 854 O O . ASN A 1 107 ? -38.267 -5.946 37.105 1.00 55.53 107 ASN A O 1
#